Protein AF-A0A967L806-F1 (afdb_monomer_lite)

pLDDT: mean 84.06, std 8.4, range [62.03, 93.62]

Radius of gyration: 20.31 Å; chains: 1; bounding box: 46×27×52 Å

Sequence (75 aa):
MELAMKHRMPLHVRSSFSKAEGTIVTDEEHLLEKVIVAGVAADKKTVKLTVRALPDHPGVVASVFEPLAEANISV

Foldseek 3Di:
DVVCVVVQHKDFDDDPVDPDRGDIDGDPVPDPDDDPDPDDDDDPPDDDDDDPDQDPDPPSVVVVVVVCVVVV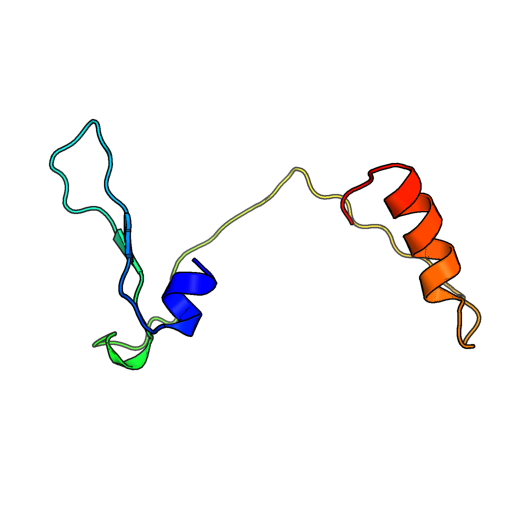HDD

Structure (mmCIF, N/CA/C/O backbone):
data_AF-A0A967L806-F1
#
_entry.id   AF-A0A967L806-F1
#
loop_
_atom_site.group_PDB
_atom_site.id
_atom_site.type_symbol
_atom_site.label_atom_id
_atom_site.label_alt_id
_atom_site.label_comp_id
_atom_site.label_asym_id
_atom_site.label_entity_id
_atom_site.label_seq_id
_atom_site.pdbx_PDB_ins_code
_atom_site.Cartn_x
_atom_site.Cartn_y
_atom_site.Cartn_z
_atom_site.occupancy
_atom_site.B_iso_or_equiv
_atom_site.auth_seq_id
_atom_site.auth_comp_id
_atom_site.auth_asym_id
_atom_site.auth_atom_id
_atom_site.pdbx_PDB_model_num
ATOM 1 N N . MET A 1 1 ? -6.840 -10.763 5.528 1.00 62.69 1 MET A N 1
ATOM 2 C CA . MET A 1 1 ? -8.105 -10.311 4.908 1.00 62.69 1 MET A CA 1
ATOM 3 C C . MET A 1 1 ? -8.392 -11.034 3.613 1.00 62.69 1 MET A C 1
ATOM 5 O O . MET A 1 1 ? -9.486 -11.553 3.493 1.00 62.69 1 MET A O 1
ATOM 9 N N . GLU A 1 2 ? -7.428 -11.135 2.698 1.00 75.31 2 GLU A N 1
ATOM 10 C CA . GLU A 1 2 ? -7.631 -11.769 1.386 1.00 75.31 2 GLU A CA 1
ATOM 11 C C . GLU A 1 2 ? -8.252 -13.177 1.463 1.00 75.31 2 GLU A C 1
ATOM 13 O O . GLU A 1 2 ? -9.199 -13.475 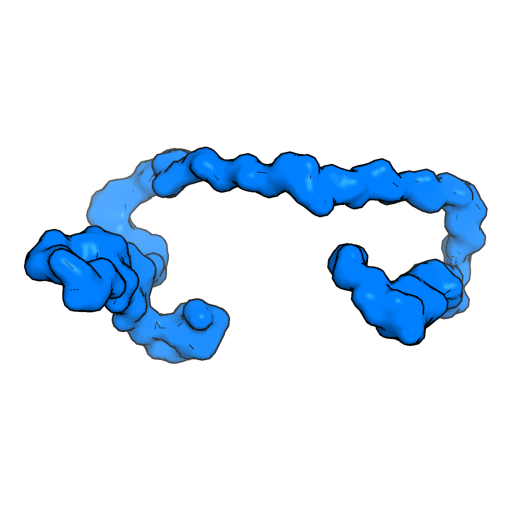0.745 1.00 75.31 2 GLU A O 1
ATOM 18 N N . LEU A 1 3 ? -7.818 -14.009 2.420 1.00 82.38 3 LEU A N 1
ATOM 19 C CA . LEU A 1 3 ? -8.433 -15.317 2.669 1.00 82.38 3 LEU A CA 1
ATOM 20 C C . LEU A 1 3 ? -9.901 -15.212 3.125 1.00 82.38 3 LEU A C 1
ATOM 22 O O . LEU A 1 3 ? -10.754 -15.942 2.636 1.00 82.38 3 LEU A O 1
ATOM 26 N N . ALA A 1 4 ? -10.206 -14.285 4.035 1.00 80.62 4 ALA A N 1
ATOM 27 C CA . ALA A 1 4 ? -11.567 -14.067 4.519 1.00 80.62 4 ALA A CA 1
ATOM 28 C C . ALA A 1 4 ? -12.483 -13.557 3.395 1.00 80.62 4 ALA A C 1
ATOM 30 O O . ALA A 1 4 ? -13.594 -14.051 3.259 1.00 80.62 4 ALA A O 1
ATOM 31 N N . MET A 1 5 ? -11.988 -12.668 2.528 1.00 80.06 5 MET A N 1
ATOM 32 C CA . MET A 1 5 ? -12.713 -12.201 1.339 1.00 80.06 5 MET A CA 1
ATOM 33 C C . MET A 1 5 ? -12.956 -13.341 0.344 1.00 80.06 5 MET A C 1
ATOM 35 O O . MET A 1 5 ? -14.079 -13.541 -0.110 1.00 80.06 5 MET A O 1
ATOM 39 N N . LYS A 1 6 ? -11.929 -14.154 0.054 1.00 80.88 6 LYS A N 1
ATOM 40 C CA . LYS A 1 6 ? -12.045 -15.306 -0.855 1.00 80.88 6 LYS A CA 1
ATOM 41 C C . LYS A 1 6 ? -13.100 -16.314 -0.394 1.00 80.88 6 LYS A C 1
ATOM 43 O O . LYS A 1 6 ? -13.754 -16.937 -1.225 1.00 80.88 6 LYS A O 1
ATOM 48 N N . HIS A 1 7 ? -13.270 -16.460 0.918 1.00 84.62 7 HIS A N 1
ATOM 49 C CA . HIS A 1 7 ? -14.249 -17.357 1.530 1.00 84.62 7 HIS A CA 1
ATOM 50 C C . HIS A 1 7 ? -15.527 -16.652 2.016 1.00 84.62 7 HIS A C 1
ATOM 52 O O . HIS A 1 7 ? -16.343 -17.301 2.667 1.00 84.62 7 HIS A O 1
ATOM 58 N N . ARG A 1 8 ? -15.718 -15.359 1.701 1.00 78.94 8 ARG A N 1
ATOM 59 C CA . ARG A 1 8 ? -16.868 -14.532 2.132 1.00 78.94 8 ARG A CA 1
ATOM 60 C C . ARG A 1 8 ? -17.163 -14.635 3.631 1.00 78.94 8 ARG A C 1
ATOM 62 O O 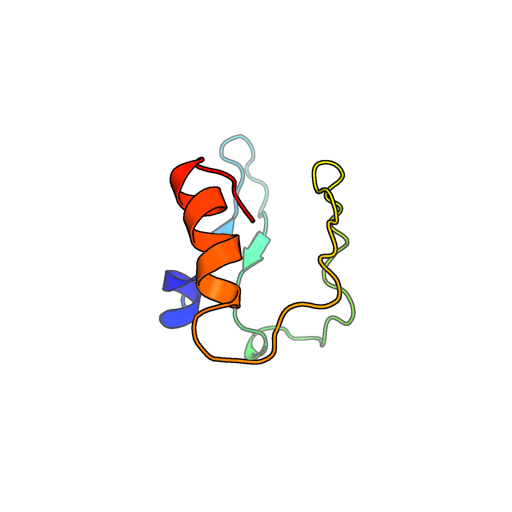. ARG A 1 8 ? -18.303 -14.782 4.066 1.00 78.94 8 ARG A O 1
ATOM 69 N N . MET A 1 9 ? -16.106 -14.614 4.435 1.00 86.25 9 MET A N 1
ATOM 70 C CA . MET A 1 9 ? -16.196 -14.676 5.887 1.00 86.25 9 MET A CA 1
ATOM 71 C C . MET A 1 9 ? -16.115 -13.263 6.478 1.00 86.25 9 MET A C 1
ATOM 73 O O . MET A 1 9 ? -15.090 -12.598 6.293 1.00 86.25 9 MET A O 1
ATOM 77 N N . PRO A 1 10 ? -17.137 -12.804 7.227 1.00 83.50 10 PRO A N 1
ATOM 78 C CA . PRO A 1 10 ? -17.092 -11.505 7.884 1.00 83.50 10 PRO A CA 1
ATOM 79 C C . PRO A 1 10 ? -16.024 -11.497 8.980 1.00 83.50 10 PRO A C 1
ATOM 81 O O . PRO A 1 10 ? -15.894 -12.446 9.758 1.00 83.50 10 PRO A O 1
ATOM 84 N N . LEU A 1 11 ? -15.254 -10.412 9.048 1.00 87.38 11 LEU A N 1
ATOM 85 C CA . LEU A 1 11 ? -14.135 -10.268 9.974 1.00 87.38 11 LEU A CA 1
ATOM 86 C C . LEU A 1 11 ? -14.414 -9.146 10.968 1.00 87.38 11 LEU A C 1
ATOM 88 O O . LEU A 1 11 ? -14.726 -8.023 10.580 1.00 87.38 11 LEU A O 1
ATOM 92 N N . HIS A 1 12 ? -14.290 -9.443 12.261 1.00 89.44 12 HIS A N 1
ATOM 93 C CA . HIS A 1 12 ? -14.579 -8.482 13.322 1.00 89.44 12 HIS A CA 1
ATOM 94 C C . HIS A 1 12 ? -13.289 -7.963 13.954 1.00 89.44 12 HIS A C 1
ATOM 96 O O . HIS A 1 12 ? -12.585 -8.688 14.656 1.00 89.44 12 HIS A O 1
ATOM 102 N N . VAL A 1 13 ? -12.974 -6.696 13.700 1.00 90.06 13 VAL A N 1
ATOM 103 C CA . VAL A 1 13 ? -11.797 -6.017 14.244 1.00 90.06 13 VAL A CA 1
ATOM 104 C C . VAL A 1 13 ? -12.176 -5.361 15.568 1.00 90.06 13 VAL A C 1
ATOM 106 O O . VAL A 1 13 ? -12.916 -4.378 15.593 1.00 90.06 13 VAL A O 1
ATOM 109 N N . ARG A 1 14 ? -11.658 -5.898 16.676 1.00 91.38 14 ARG A N 1
ATOM 110 C CA . ARG A 1 14 ? -11.899 -5.392 18.036 1.00 91.38 14 ARG A CA 1
ATOM 111 C C . ARG A 1 14 ? -10.590 -5.074 18.744 1.00 91.38 14 ARG A C 1
ATOM 113 O O . ARG A 1 14 ? -9.572 -5.719 18.507 1.00 91.38 14 ARG A O 1
ATOM 120 N N . SER A 1 15 ? -10.636 -4.099 19.647 1.00 90.31 15 SER A N 1
ATOM 121 C CA . SER A 1 15 ? -9.521 -3.823 20.554 1.00 90.31 15 SER A CA 1
ATOM 122 C C . SER A 1 15 ? -9.517 -4.831 21.700 1.00 90.31 15 SER A C 1
ATOM 124 O O . SER A 1 15 ? -10.550 -5.072 22.316 1.00 90.31 15 SER A O 1
ATOM 126 N N . SER A 1 16 ? -8.352 -5.379 22.034 1.00 90.12 16 SER A N 1
ATOM 127 C CA . SER A 1 16 ? -8.161 -6.237 23.211 1.00 90.12 16 SER A CA 1
ATOM 128 C C . SER A 1 16 ? -8.214 -5.468 24.539 1.00 90.12 16 SER A C 1
ATOM 130 O O . SER A 1 16 ? -8.368 -6.079 25.593 1.00 90.12 16 SER A O 1
ATOM 132 N N . PHE A 1 17 ? -8.123 -4.135 24.501 1.00 90.50 17 PHE A N 1
ATOM 133 C CA . PHE A 1 17 ? -8.108 -3.265 25.683 1.00 90.50 17 PHE A CA 1
ATOM 134 C C . PHE A 1 17 ? -9.467 -2.619 25.988 1.00 90.50 17 PHE A C 1
ATOM 136 O O . PHE A 1 17 ? -9.602 -1.905 26.979 1.00 90.50 17 PHE A O 1
ATOM 143 N N . SER A 1 18 ? -10.479 -2.829 25.141 1.00 91.00 18 SER A N 1
ATOM 144 C CA . SER A 1 18 ? -11.791 -2.193 25.272 1.00 91.00 18 SER A CA 1
ATOM 145 C C . SER A 1 18 ? -12.912 -3.164 24.926 1.00 91.00 18 SER A C 1
ATOM 147 O O . SER A 1 18 ? -12.775 -4.006 24.045 1.00 91.00 18 SER A O 1
ATOM 149 N N . LYS A 1 19 ? -14.063 -3.015 25.590 1.00 89.19 19 LYS A N 1
ATOM 150 C CA . LYS A 1 19 ? -15.286 -3.759 25.251 1.00 89.19 19 LYS A CA 1
ATOM 151 C C . LYS A 1 19 ? -16.070 -3.142 24.087 1.00 89.19 19 LYS A C 1
ATOM 153 O O . LYS A 1 19 ? -17.128 -3.668 23.755 1.00 89.19 19 LYS A O 1
ATOM 158 N N . ALA A 1 20 ? -15.566 -2.069 23.474 1.00 89.12 20 ALA A N 1
ATOM 159 C CA . ALA A 1 20 ? -16.189 -1.438 22.314 1.00 89.12 20 ALA A CA 1
ATOM 160 C C . ALA A 1 20 ? -16.450 -2.443 21.176 1.00 89.12 20 ALA A C 1
ATOM 162 O O . ALA A 1 20 ? -15.755 -3.458 21.032 1.00 89.12 20 ALA A O 1
ATOM 163 N N . GLU A 1 21 ? -17.471 -2.152 20.372 1.00 85.12 21 GLU A N 1
ATOM 164 C CA . GLU A 1 21 ? -17.902 -3.035 19.287 1.00 85.12 21 GLU A CA 1
ATOM 165 C C . GLU A 1 21 ? -16.864 -3.133 18.166 1.00 85.12 21 GLU A C 1
ATOM 167 O O . GLU A 1 21 ? -16.681 -4.222 17.648 1.00 85.12 21 GLU A O 1
ATOM 172 N N . GLY A 1 22 ? -16.103 -2.082 17.847 1.00 86.38 22 GLY A N 1
ATOM 173 C CA . GLY A 1 22 ? -15.071 -2.141 16.802 1.00 86.38 22 GLY A CA 1
ATOM 174 C C . GLY A 1 22 ? -15.643 -2.071 15.380 1.00 86.38 22 GLY A C 1
ATOM 175 O O . GLY A 1 22 ? -16.672 -1.438 15.165 1.00 86.38 22 GLY A O 1
ATOM 176 N N . THR A 1 23 ? -14.969 -2.682 14.400 1.00 88.25 23 THR A N 1
ATOM 177 C CA . THR A 1 23 ? -15.336 -2.594 12.971 1.00 88.25 23 THR A CA 1
ATOM 178 C C . THR A 1 23 ? -15.574 -3.977 12.373 1.00 88.25 23 THR A C 1
ATOM 180 O O . THR A 1 23 ? -14.740 -4.870 12.523 1.00 88.25 23 THR A O 1
ATOM 183 N N . ILE A 1 24 ? -16.693 -4.154 11.668 1.00 86.56 24 ILE A N 1
ATOM 184 C CA . ILE A 1 24 ? -16.993 -5.371 10.905 1.00 86.56 24 ILE A CA 1
ATOM 185 C C . ILE A 1 24 ? -16.598 -5.139 9.449 1.00 86.56 24 ILE A C 1
ATOM 187 O O . ILE A 1 24 ? -17.026 -4.170 8.828 1.00 86.56 24 ILE A O 1
ATOM 191 N N . VAL A 1 25 ? -15.782 -6.037 8.915 1.00 85.88 25 VAL A N 1
ATOM 192 C CA . VAL A 1 25 ? -15.354 -6.052 7.519 1.00 85.88 25 VAL A CA 1
ATOM 193 C C . VAL A 1 25 ? -16.115 -7.171 6.826 1.00 85.88 25 VAL A C 1
ATOM 195 O O . VAL A 1 25 ? -15.965 -8.340 7.183 1.00 85.88 25 VAL A O 1
ATOM 198 N N . THR A 1 26 ? -16.976 -6.806 5.884 1.00 82.94 26 THR A N 1
ATOM 199 C CA . THR A 1 26 ? -17.904 -7.713 5.200 1.00 82.94 26 THR A CA 1
ATOM 200 C C . THR A 1 26 ? -18.089 -7.281 3.745 1.00 82.94 26 THR A C 1
ATOM 202 O O . THR A 1 26 ? -17.595 -6.227 3.344 1.00 82.94 26 THR A O 1
ATOM 205 N N . ASP A 1 27 ? -18.753 -8.118 2.955 1.00 77.19 27 ASP A N 1
ATOM 206 C CA . ASP A 1 27 ? -19.021 -7.866 1.543 1.00 77.19 27 ASP A CA 1
ATOM 207 C C . ASP A 1 27 ? -20.017 -6.711 1.346 1.00 77.19 27 ASP A C 1
ATOM 209 O O . ASP A 1 27 ? -20.912 -6.494 2.166 1.00 77.19 27 ASP A O 1
ATOM 213 N N . GLU A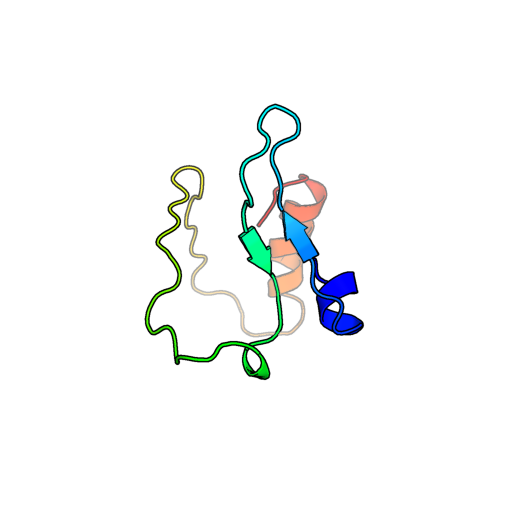 1 28 ? -19.898 -6.003 0.219 1.00 69.06 28 GLU A N 1
ATOM 214 C CA . GLU A 1 28 ? -20.743 -4.841 -0.100 1.00 69.06 28 GLU A CA 1
ATOM 215 C C . GLU A 1 28 ? -22.243 -5.165 -0.162 1.00 69.06 28 GLU A C 1
ATOM 217 O O . GLU A 1 28 ? -23.054 -4.307 0.166 1.00 69.06 28 GLU A O 1
ATOM 222 N N . GLU A 1 29 ? -22.631 -6.397 -0.516 1.00 68.25 29 GLU A N 1
ATOM 223 C CA . GLU A 1 29 ? -24.041 -6.833 -0.521 1.00 68.25 29 GLU A CA 1
ATOM 224 C C . GLU A 1 29 ? -24.703 -6.766 0.863 1.00 68.25 29 GLU A C 1
ATOM 226 O O . GLU A 1 29 ? -25.924 -6.651 0.956 1.00 68.25 29 GLU A O 1
ATOM 231 N N . HIS A 1 30 ? -23.914 -6.822 1.939 1.00 63.56 30 HIS A N 1
ATOM 232 C CA . HIS A 1 30 ? -24.414 -6.735 3.311 1.00 63.56 30 HIS A CA 1
ATOM 233 C C . HIS A 1 30 ? -24.426 -5.294 3.845 1.00 63.56 30 HIS A C 1
ATOM 235 O O . HIS A 1 30 ? -24.854 -5.063 4.978 1.00 63.56 30 HIS A O 1
ATOM 241 N N . LEU A 1 31 ? -23.975 -4.315 3.051 1.00 65.81 31 LEU A N 1
ATOM 242 C CA . LEU A 1 31 ? -24.083 -2.901 3.390 1.00 65.81 31 LEU A CA 1
ATOM 243 C C . LEU A 1 31 ? -25.473 -2.396 2.990 1.00 65.81 31 LEU A C 1
ATOM 245 O O . LEU A 1 31 ? -25.832 -2.352 1.818 1.00 65.81 31 LEU A O 1
ATOM 249 N N . LEU A 1 32 ? -26.251 -1.986 3.994 1.00 62.03 32 LEU A N 1
ATOM 250 C CA . LEU A 1 32 ? -27.608 -1.448 3.826 1.00 62.03 32 LEU A CA 1
ATOM 251 C C . LEU A 1 32 ? -27.647 -0.164 2.982 1.00 62.03 32 LEU A C 1
ATOM 253 O O . LEU A 1 32 ? -28.683 0.172 2.414 1.00 62.03 32 LEU A O 1
ATOM 257 N N . GLU A 1 33 ? -26.526 0.552 2.907 1.00 63.66 33 GLU A N 1
ATOM 258 C CA . GLU A 1 33 ? -26.408 1.831 2.223 1.00 63.66 33 GLU A CA 1
ATOM 259 C C . GLU A 1 33 ? -25.117 1.885 1.407 1.00 63.66 33 GLU A C 1
ATOM 261 O O . GLU A 1 33 ? -24.064 1.396 1.829 1.00 63.66 33 GLU A O 1
ATOM 266 N N . LYS A 1 34 ? -25.188 2.502 0.225 1.00 65.00 34 LYS A N 1
ATOM 267 C CA . LYS A 1 34 ? -24.030 2.639 -0.656 1.00 65.00 34 LYS A CA 1
ATOM 268 C C . LYS A 1 34 ? -23.106 3.719 -0.099 1.00 65.00 34 LYS A C 1
ATOM 270 O O . LYS A 1 34 ? -23.332 4.912 -0.291 1.00 65.00 34 LYS A O 1
ATOM 275 N N . VAL A 1 35 ? -22.066 3.299 0.608 1.00 63.34 35 VAL A N 1
ATOM 276 C CA . VAL A 1 35 ? -21.072 4.209 1.180 1.00 63.34 35 VAL A CA 1
ATOM 277 C C . VAL A 1 35 ? -20.244 4.819 0.045 1.00 63.34 35 VAL A C 1
ATOM 279 O O . VAL A 1 35 ? -19.516 4.116 -0.647 1.00 63.34 35 VAL A O 1
ATOM 282 N N . ILE A 1 36 ? -20.351 6.135 -0.160 1.00 69.69 36 ILE A N 1
ATOM 283 C CA . ILE A 1 36 ? -19.602 6.838 -1.221 1.00 69.69 36 ILE A CA 1
ATOM 284 C C . ILE A 1 36 ? -18.126 7.016 -0.821 1.00 69.69 36 ILE A C 1
ATOM 286 O O . ILE A 1 36 ? -17.243 6.984 -1.673 1.00 69.69 36 ILE A O 1
ATOM 290 N N . VAL A 1 37 ? -17.845 7.175 0.478 1.00 76.06 37 VAL A N 1
ATOM 291 C CA . VAL A 1 37 ? -16.486 7.279 1.029 1.00 76.06 37 VAL A CA 1
ATOM 292 C C . VAL A 1 37 ? -16.427 6.557 2.375 1.00 76.06 37 VAL A C 1
ATOM 294 O O . VAL A 1 37 ? -17.086 6.973 3.324 1.00 76.06 37 VAL A O 1
ATOM 297 N N . ALA A 1 38 ? -15.631 5.489 2.469 1.00 79.31 38 ALA A N 1
ATOM 298 C CA . ALA A 1 38 ? -15.477 4.694 3.695 1.00 79.31 38 ALA A CA 1
ATOM 299 C C . ALA A 1 38 ? -14.404 5.241 4.659 1.00 79.31 38 ALA A C 1
ATOM 301 O O . ALA A 1 38 ? -14.371 4.880 5.833 1.00 79.31 38 ALA A O 1
ATOM 302 N N . GLY A 1 39 ? -13.517 6.116 4.178 1.00 78.12 39 GLY A N 1
ATOM 303 C CA . GLY A 1 39 ? -12.455 6.722 4.976 1.00 78.12 39 GLY A CA 1
ATOM 304 C C . GLY A 1 39 ? -11.383 7.380 4.111 1.00 78.12 39 GLY A C 1
ATOM 305 O O . GLY A 1 39 ? -11.366 7.221 2.892 1.00 78.12 39 GLY A O 1
ATOM 306 N N . VAL A 1 40 ? -10.478 8.118 4.756 1.00 84.19 40 VAL A N 1
ATOM 307 C CA . VAL A 1 40 ? -9.303 8.728 4.119 1.00 84.19 40 VAL A CA 1
ATOM 308 C C . VAL A 1 40 ? -8.056 8.180 4.803 1.00 84.19 40 VAL A C 1
ATOM 310 O O . VAL A 1 40 ? -7.882 8.351 6.007 1.00 84.19 40 VAL A O 1
ATOM 313 N N . ALA A 1 41 ? -7.190 7.525 4.034 1.00 87.00 41 ALA A N 1
ATOM 314 C CA . ALA A 1 41 ? -5.891 7.048 4.490 1.00 87.00 41 ALA A CA 1
ATOM 315 C C . ALA A 1 41 ? -4.786 7.837 3.784 1.00 87.00 41 ALA A C 1
ATOM 317 O O . ALA A 1 41 ? -4.893 8.143 2.597 1.00 87.00 41 ALA A O 1
ATOM 318 N N . ALA A 1 42 ? -3.727 8.173 4.515 1.00 86.31 42 ALA A N 1
ATOM 319 C CA . ALA A 1 42 ? -2.584 8.894 3.974 1.00 86.31 42 ALA A CA 1
ATOM 320 C C . ALA A 1 42 ? -1.295 8.174 4.364 1.00 86.31 42 ALA A C 1
ATOM 322 O O . ALA A 1 42 ? -1.056 7.938 5.549 1.00 86.31 42 ALA A O 1
ATOM 323 N N . ASP A 1 43 ? -0.452 7.888 3.375 1.00 89.31 43 ASP A N 1
ATOM 324 C CA . ASP A 1 43 ? 0.915 7.434 3.595 1.00 89.31 43 ASP A CA 1
ATOM 325 C C . ASP A 1 43 ? 1.904 8.519 3.150 1.00 89.31 43 ASP A C 1
ATOM 327 O O . ASP A 1 43 ? 1.910 8.954 2.000 1.00 89.31 43 ASP A O 1
ATOM 331 N N . LYS A 1 44 ? 2.729 8.982 4.093 1.00 89.62 44 LYS A N 1
ATOM 332 C CA . LYS A 1 44 ? 3.749 10.020 3.875 1.00 89.62 44 LYS A CA 1
ATOM 333 C C . LYS A 1 44 ? 5.150 9.444 3.670 1.00 89.62 44 LYS A C 1
ATOM 335 O O . LYS A 1 44 ? 6.081 10.212 3.446 1.00 89.62 44 LYS A O 1
ATOM 340 N N . LYS A 1 45 ? 5.322 8.126 3.799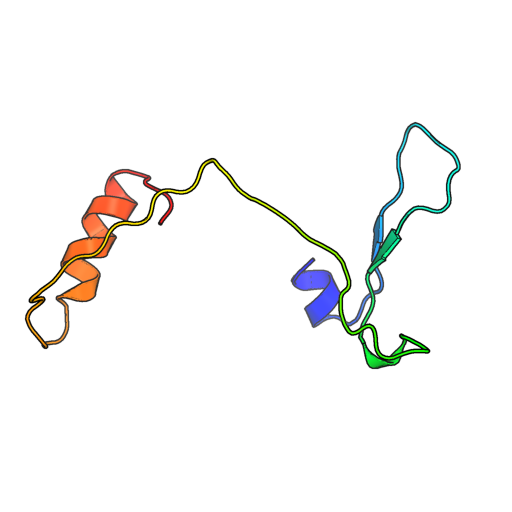 1.00 89.69 45 LYS A N 1
ATOM 341 C CA . LYS A 1 45 ? 6.623 7.446 3.707 1.00 89.69 45 LYS A CA 1
ATOM 342 C C . LYS A 1 45 ? 6.865 6.801 2.341 1.00 89.69 45 LYS A C 1
ATOM 344 O O . LYS A 1 45 ? 7.813 6.040 2.192 1.00 89.69 45 LYS A O 1
ATOM 349 N N . THR A 1 46 ? 6.049 7.142 1.349 1.00 86.31 46 THR A N 1
ATOM 350 C CA . THR A 1 46 ? 6.191 6.672 -0.030 1.00 86.31 46 THR A CA 1
ATOM 351 C C . THR A 1 46 ? 6.894 7.721 -0.896 1.00 86.31 46 THR A C 1
ATOM 353 O O . THR A 1 46 ? 6.656 8.923 -0.764 1.00 86.31 46 THR A O 1
ATOM 356 N N . VAL A 1 47 ? 7.754 7.265 -1.810 1.00 90.25 47 VAL A N 1
ATOM 357 C CA . VAL A 1 47 ? 8.449 8.100 -2.802 1.00 90.25 47 VAL A CA 1
ATOM 358 C C . VAL A 1 47 ? 8.011 7.688 -4.204 1.00 90.25 47 VAL A C 1
ATOM 360 O O . VAL A 1 47 ? 7.902 6.505 -4.505 1.00 90.25 47 VAL A O 1
ATOM 363 N N . LYS A 1 48 ? 7.784 8.671 -5.083 1.00 90.88 48 LYS A N 1
ATOM 364 C CA . LYS A 1 48 ? 7.442 8.438 -6.491 1.00 90.88 48 LYS A CA 1
ATOM 365 C C . LYS A 1 48 ? 8.677 8.602 -7.374 1.00 90.88 48 LYS A C 1
ATOM 367 O O . LYS A 1 48 ? 9.231 9.695 -7.461 1.00 90.88 48 LYS A O 1
ATOM 372 N N . LEU A 1 49 ? 9.044 7.539 -8.085 1.00 88.50 49 LEU A N 1
ATOM 373 C CA . LEU A 1 49 ? 10.090 7.544 -9.109 1.00 88.50 49 LEU A CA 1
ATOM 374 C C . LEU A 1 49 ? 9.464 7.322 -10.492 1.00 88.50 49 LEU A C 1
ATOM 376 O O . LEU A 1 49 ? 8.427 6.677 -10.626 1.00 88.50 49 LEU A O 1
ATOM 380 N N . THR A 1 50 ? 10.046 7.903 -11.540 1.00 91.44 50 THR A N 1
ATOM 381 C CA . THR A 1 50 ? 9.560 7.739 -12.919 1.00 91.44 50 THR A CA 1
ATOM 382 C C . THR A 1 50 ? 10.740 7.532 -13.850 1.00 91.44 50 THR A C 1
ATOM 384 O O . THR A 1 50 ? 11.550 8.438 -14.036 1.00 91.44 50 THR A O 1
ATOM 387 N N . VAL A 1 51 ? 10.810 6.350 -14.456 1.00 86.88 51 VAL A N 1
ATOM 388 C CA . VAL A 1 51 ? 11.798 6.018 -15.485 1.00 86.88 51 VAL A CA 1
ATOM 389 C C . VAL A 1 51 ? 11.186 6.337 -16.847 1.00 86.88 51 VAL A C 1
ATOM 391 O O . VAL A 1 51 ? 10.070 5.918 -17.146 1.00 86.88 51 VAL A O 1
ATOM 394 N N . ARG A 1 52 ? 11.882 7.136 -17.658 1.00 91.88 52 ARG A N 1
ATOM 395 C CA . ARG A 1 52 ? 11.433 7.540 -18.999 1.00 91.88 52 ARG A CA 1
ATOM 396 C C . ARG A 1 52 ? 12.287 6.867 -20.065 1.00 91.88 52 ARG A C 1
ATOM 398 O O . ARG A 1 52 ? 13.425 6.509 -19.790 1.00 91.88 52 ARG A O 1
ATOM 405 N N . ALA A 1 53 ? 11.740 6.769 -21.277 1.00 87.69 53 ALA A N 1
ATOM 406 C CA . ALA A 1 53 ? 12.432 6.224 -22.446 1.00 87.69 53 ALA A CA 1
ATOM 407 C C . ALA A 1 53 ? 12.952 4.786 -22.244 1.00 87.69 53 ALA A C 1
ATOM 409 O O . ALA A 1 53 ? 14.049 4.447 -22.680 1.00 87.69 53 ALA A O 1
ATOM 410 N N . LEU A 1 54 ? 12.152 3.941 -21.585 1.00 88.19 54 LEU A N 1
ATOM 411 C CA . LEU A 1 54 ? 12.410 2.504 -21.550 1.00 88.19 54 LEU A CA 1
ATOM 412 C C . LEU A 1 54 ? 12.197 1.915 -22.956 1.00 88.19 54 LEU A C 1
ATOM 414 O O . LEU A 1 54 ? 11.174 2.219 -23.575 1.00 88.19 54 LEU A O 1
ATOM 418 N N . PRO A 1 55 ? 13.138 1.101 -23.465 1.00 88.81 55 PRO A N 1
ATOM 419 C CA . PRO A 1 55 ? 12.948 0.367 -24.711 1.00 88.81 55 PRO A CA 1
ATOM 420 C C . PRO A 1 55 ? 11.684 -0.505 -24.654 1.00 88.81 55 PRO A C 1
ATOM 422 O O . PRO A 1 55 ? 11.422 -1.157 -23.647 1.00 88.81 55 PRO A O 1
ATOM 425 N N . ASP A 1 56 ? 10.894 -0.526 -25.726 1.00 86.88 56 ASP A N 1
ATOM 426 C CA . ASP A 1 56 ? 9.645 -1.296 -25.779 1.00 86.88 56 ASP A CA 1
ATOM 427 C C . ASP A 1 56 ? 9.892 -2.692 -26.363 1.00 86.88 56 ASP A C 1
ATOM 429 O O . ASP A 1 56 ? 9.647 -2.964 -27.539 1.00 86.88 56 ASP A O 1
ATOM 433 N N . HIS A 1 57 ? 10.480 -3.569 -25.549 1.00 88.44 57 HIS A N 1
ATOM 434 C CA . HIS A 1 57 ? 10.626 -4.983 -25.877 1.00 88.44 57 HIS A CA 1
ATOM 435 C C . HIS A 1 57 ? 10.558 -5.865 -24.619 1.00 88.44 57 HIS A C 1
ATOM 437 O O . HIS A 1 57 ? 10.800 -5.392 -23.501 1.00 88.44 57 HIS A O 1
ATOM 443 N N . PRO A 1 58 ? 10.247 -7.166 -24.766 1.00 86.88 58 PRO A N 1
ATOM 444 C CA . PRO A 1 58 ? 10.196 -8.091 -23.638 1.00 86.88 58 PRO A CA 1
ATOM 445 C C . PRO A 1 58 ? 11.499 -8.092 -22.822 1.00 86.88 58 PRO A C 1
ATOM 447 O O . PRO A 1 58 ? 12.592 -7.998 -23.382 1.00 86.88 58 PRO A O 1
ATOM 450 N N . GLY A 1 59 ? 11.374 -8.193 -21.495 1.00 87.44 59 GLY A N 1
ATOM 451 C CA . GLY A 1 59 ? 12.500 -8.248 -20.548 1.00 87.44 59 GLY A CA 1
ATOM 452 C C . GLY A 1 59 ? 12.953 -6.897 -19.982 1.00 87.44 59 GLY A C 1
ATOM 453 O O . GLY A 1 59 ? 13.600 -6.864 -18.940 1.00 87.44 59 GLY A O 1
ATOM 454 N N . VAL A 1 60 ? 12.556 -5.775 -20.586 1.00 88.31 60 VAL A N 1
ATOM 455 C CA . VAL A 1 60 ? 12.977 -4.434 -20.138 1.00 88.31 60 VAL A CA 1
ATOM 456 C C . VAL A 1 60 ? 12.451 -4.098 -18.741 1.00 88.31 60 VAL A C 1
ATOM 458 O O . VAL A 1 60 ? 13.195 -3.608 -17.899 1.00 88.31 60 VAL A O 1
ATOM 461 N N . VAL A 1 61 ? 11.194 -4.434 -18.449 1.00 86.94 61 VAL A N 1
ATOM 462 C CA . VAL A 1 61 ? 10.605 -4.243 -17.113 1.00 86.94 61 VAL A CA 1
ATOM 463 C C . VAL A 1 61 ? 11.309 -5.120 -16.072 1.00 86.94 61 VAL A C 1
ATOM 465 O O . VAL A 1 61 ? 11.669 -4.627 -15.007 1.00 86.94 61 VAL A O 1
ATOM 468 N N . ALA A 1 62 ? 11.578 -6.388 -16.401 1.00 88.31 62 ALA A N 1
ATOM 469 C CA . ALA A 1 62 ? 12.300 -7.304 -15.518 1.00 88.31 62 ALA A CA 1
ATOM 470 C C . ALA A 1 62 ? 13.692 -6.757 -15.166 1.00 88.31 62 ALA A C 1
ATOM 472 O O . ALA A 1 62 ? 14.023 -6.690 -13.990 1.00 88.31 62 ALA A O 1
ATOM 473 N N . SER A 1 63 ? 14.426 -6.208 -16.142 1.00 87.06 63 SER A N 1
ATOM 474 C CA . SER A 1 63 ? 15.747 -5.607 -15.900 1.00 87.06 63 SER A CA 1
ATOM 475 C C . SER A 1 63 ? 15.750 -4.423 -14.919 1.00 87.06 63 SER A C 1
ATOM 477 O O . SER A 1 63 ? 16.786 -4.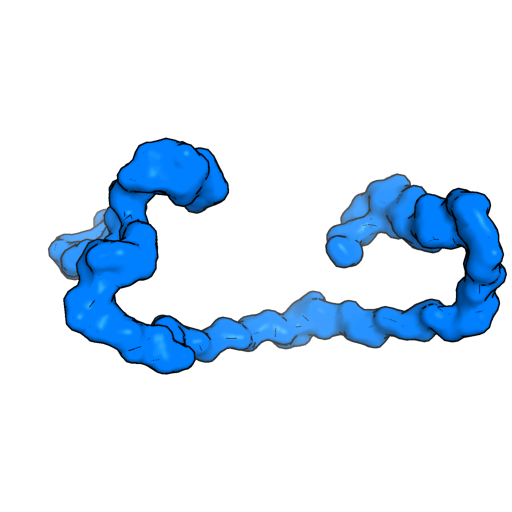113 -14.337 1.00 87.06 63 SER A O 1
ATOM 479 N N . VAL A 1 64 ? 14.605 -3.756 -14.723 1.00 87.69 64 VAL A N 1
ATOM 480 C CA . VAL A 1 64 ? 14.455 -2.660 -13.752 1.00 87.69 64 VAL A CA 1
ATOM 481 C C . VAL A 1 64 ? 14.034 -3.188 -12.382 1.00 87.69 64 VAL A C 1
ATOM 483 O O . VAL A 1 64 ? 14.548 -2.726 -11.367 1.00 87.69 64 VAL A O 1
ATOM 486 N N . PHE A 1 65 ? 13.103 -4.141 -12.337 1.00 90.75 65 PHE A N 1
ATOM 487 C CA . PHE A 1 65 ? 12.530 -4.638 -11.084 1.00 90.75 65 PHE A CA 1
ATOM 488 C C . PHE A 1 65 ? 13.351 -5.756 -10.424 1.00 90.75 65 PHE A C 1
ATOM 490 O O . PHE A 1 65 ? 13.345 -5.838 -9.199 1.00 90.75 65 PHE A O 1
ATOM 497 N N . GLU A 1 66 ? 14.090 -6.571 -11.183 1.00 92.56 66 GLU A N 1
ATOM 498 C CA . GLU A 1 66 ? 14.963 -7.625 -10.639 1.00 92.56 66 GLU A CA 1
ATOM 499 C C . GLU A 1 66 ? 16.042 -7.060 -9.703 1.00 92.56 66 GLU A C 1
ATOM 501 O O . GLU A 1 66 ? 16.081 -7.490 -8.551 1.00 92.56 66 GLU A O 1
ATOM 506 N N . PRO A 1 67 ? 16.843 -6.040 -10.084 1.00 91.75 67 PRO A N 1
ATOM 507 C CA . PRO A 1 67 ? 17.844 -5.477 -9.176 1.00 91.75 67 PRO A CA 1
ATOM 508 C C . PRO A 1 67 ? 17.232 -4.837 -7.923 1.00 91.75 67 PRO A C 1
ATOM 510 O O . PRO A 1 67 ? 17.837 -4.853 -6.853 1.00 91.75 67 PRO A O 1
ATOM 513 N N . LEU A 1 68 ? 16.026 -4.266 -8.036 1.00 90.81 68 LEU A N 1
ATOM 514 C CA . LEU A 1 68 ? 15.309 -3.685 -6.896 1.00 90.81 68 LEU A CA 1
ATOM 515 C C . LEU A 1 68 ? 14.851 -4.777 -5.923 1.00 90.81 68 LEU A C 1
ATOM 517 O O . LEU A 1 68 ? 14.993 -4.615 -4.710 1.00 90.81 68 LEU A O 1
ATOM 521 N N . ALA A 1 69 ? 14.365 -5.903 -6.449 1.00 92.06 69 ALA A N 1
ATOM 522 C CA . ALA A 1 69 ? 13.992 -7.066 -5.656 1.00 92.06 69 ALA A CA 1
ATOM 523 C C . ALA A 1 69 ? 15.215 -7.719 -4.987 1.00 92.06 69 ALA A C 1
ATOM 525 O O . ALA A 1 69 ? 15.165 -8.009 -3.792 1.00 92.06 69 ALA A O 1
ATOM 526 N N . GLU A 1 70 ? 16.332 -7.883 -5.706 1.00 93.62 70 GLU A N 1
ATOM 527 C CA . GLU A 1 70 ? 17.601 -8.382 -5.146 1.00 93.62 70 GLU A CA 1
ATOM 528 C C . GLU A 1 70 ? 18.133 -7.476 -4.026 1.00 93.62 70 GLU A C 1
ATOM 530 O O . GLU A 1 70 ? 18.650 -7.956 -3.014 1.00 93.62 70 GLU A O 1
ATOM 535 N N . ALA A 1 71 ? 17.944 -6.162 -4.161 1.00 93.38 71 ALA A N 1
ATOM 536 C CA . ALA A 1 71 ? 18.274 -5.179 -3.135 1.00 93.38 71 ALA A CA 1
ATOM 537 C C . ALA A 1 71 ? 17.259 -5.119 -1.971 1.00 93.38 71 ALA A C 1
ATOM 539 O O . ALA A 1 71 ? 17.425 -4.295 -1.071 1.00 93.38 71 ALA A O 1
ATOM 540 N N . ASN A 1 72 ? 16.228 -5.976 -1.955 1.00 89.56 72 ASN A N 1
ATOM 541 C CA . ASN A 1 72 ? 15.128 -5.974 -0.980 1.00 89.56 72 ASN A CA 1
ATOM 542 C C . ASN A 1 72 ? 14.398 -4.623 -0.868 1.00 89.56 72 ASN A C 1
ATOM 544 O O . ASN A 1 72 ? 13.951 -4.220 0.210 1.00 89.56 72 ASN A O 1
ATOM 548 N N . ILE A 1 73 ? 14.264 -3.908 -1.984 1.00 87.31 73 ILE A N 1
ATOM 549 C CA . ILE A 1 73 ? 13.503 -2.663 -2.046 1.00 87.31 73 ILE A CA 1
ATOM 550 C C . ILE A 1 73 ? 12.045 -3.008 -2.352 1.00 87.31 73 ILE A C 1
ATOM 552 O O . ILE A 1 73 ? 11.735 -3.577 -3.396 1.00 87.31 73 ILE A O 1
ATOM 556 N N . SER A 1 74 ? 11.141 -2.639 -1.443 1.00 85.00 74 SER A N 1
ATOM 557 C CA . SER A 1 74 ? 9.699 -2.729 -1.685 1.00 85.00 74 SER A CA 1
ATOM 558 C C . SER A 1 74 ? 9.285 -1.631 -2.663 1.00 85.00 74 SER A C 1
ATOM 560 O O . SER A 1 74 ? 9.461 -0.447 -2.368 1.00 85.00 74 SER A O 1
ATOM 562 N N . VAL A 1 75 ? 8.744 -2.040 -3.807 1.00 82.81 75 VAL A N 1
ATOM 563 C CA . VAL A 1 75 ? 8.344 -1.193 -4.943 1.00 82.81 75 VAL A CA 1
ATOM 564 C C . VAL A 1 75 ? 6.867 -1.333 -5.263 1.00 82.81 75 VAL A C 1
ATOM 566 O O . VAL A 1 75 ? 6.290 -2.388 -4.913 1.00 82.81 75 VAL A O 1
#

Secondary structure (DSSP, 8-state):
-HHHHHTT--EEE--TT-----EEE--GGG-SS--S-------SS-------S--SSTTHHHHHHHHHHHTT---